Protein AF-A0A964WT07-F1 (afdb_monomer_lite)

Foldseek 3Di:
DQDWFKKKKWFWAWDDPVPPDTDIDTPDIDIDTDSDQVRVVVVVQVVCCVVVVHPGNCVPGPDMDMDTDPDPPPPPPDDDDDDD

Sequence (84 aa):
MPSTQRYRVVFFKTVGNGYGRDLEICQRAVDVAADSEGSAVAKAIACFCRAEKVRAWTDHADRYAVREAPRRATADDGRPAAEA

Secondary structure (DSSP, 8-state):
---PEEEEEEEEEEEE-SSS-EEEEEEEEEEEEESSHHHHHHHHHHHHHHHHT-S-GGGT-SEEEEEEEPP-------------

pLDDT: mean 82.46, std 15.6, range [43.59, 95.75]

Organism: NCBI:txid2555902

Radius of gyration: 18.83 Å; chains: 1; bounding box: 69×23×41 Å

Structure (mmCIF, N/CA/C/O backbone):
data_AF-A0A964WT07-F1
#
_entry.id   AF-A0A964WT07-F1
#
loop_
_atom_site.group_PDB
_atom_site.id
_atom_site.type_symbol
_atom_site.label_atom_id
_atom_site.label_alt_id
_atom_site.label_comp_id
_atom_site.label_asym_id
_atom_site.label_entity_id
_atom_site.label_seq_id
_atom_site.pdbx_PDB_ins_code
_atom_site.Cartn_x
_atom_site.Cartn_y
_atom_site.Cartn_z
_atom_site.occupancy
_atom_site.B_iso_or_equiv
_atom_site.auth_seq_id
_atom_site.auth_comp_id
_atom_site.auth_asym_id
_atom_site.auth_atom_id
_atom_site.pdbx_PDB_model_num
ATOM 1 N N . MET A 1 1 ? -18.218 0.825 21.427 1.00 49.47 1 MET A N 1
ATOM 2 C CA . MET A 1 1 ? -17.391 -0.105 20.624 1.00 49.47 1 MET A CA 1
ATOM 3 C C . MET A 1 1 ? -16.743 0.698 19.508 1.00 49.47 1 MET A C 1
ATOM 5 O O . MET A 1 1 ? -17.467 1.507 18.930 1.00 49.47 1 MET A O 1
ATOM 9 N N . PRO A 1 2 ? -15.432 0.573 19.235 1.00 61.75 2 PRO A N 1
ATOM 10 C CA . PRO A 1 2 ? -14.835 1.308 18.129 1.00 61.75 2 PRO A CA 1
ATOM 11 C C . PRO A 1 2 ? -15.448 0.816 16.813 1.00 61.75 2 PRO A C 1
ATOM 13 O O . PRO A 1 2 ? -15.645 -0.378 16.589 1.00 61.75 2 PRO A O 1
ATOM 16 N N . SER A 1 3 ? -15.856 1.772 15.988 1.00 69.75 3 SER A N 1
ATOM 17 C CA . SER A 1 3 ? -16.404 1.523 14.662 1.00 69.75 3 SER A CA 1
ATOM 18 C C . SER A 1 3 ? -15.257 1.148 13.731 1.00 69.75 3 SER A C 1
ATOM 20 O O . SER A 1 3 ? -14.49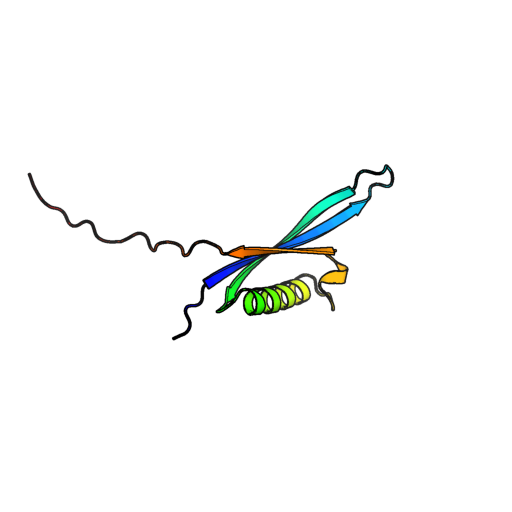3 2.021 13.337 1.00 69.75 3 SER A O 1
ATOM 22 N N . THR A 1 4 ? -15.131 -0.129 13.372 1.00 80.38 4 THR A N 1
ATOM 23 C CA . THR A 1 4 ? -14.140 -0.549 12.376 1.00 80.38 4 THR A CA 1
ATOM 24 C C . THR A 1 4 ? -14.568 -0.078 10.987 1.00 80.38 4 THR A C 1
ATOM 26 O O . THR A 1 4 ? -15.630 -0.447 10.478 1.00 80.38 4 THR A O 1
ATOM 29 N N . GLN A 1 5 ? -13.730 0.754 10.373 1.00 88.12 5 GLN A N 1
ATOM 30 C CA . GLN A 1 5 ? -13.889 1.256 9.013 1.00 88.12 5 GLN A CA 1
ATOM 31 C C . GLN A 1 5 ? -13.045 0.435 8.048 1.00 88.12 5 GLN A C 1
ATOM 33 O O . GLN A 1 5 ? -12.065 -0.205 8.436 1.00 88.12 5 GLN A O 1
ATOM 38 N N . ARG A 1 6 ? -13.442 0.416 6.775 1.00 92.50 6 ARG A N 1
ATOM 39 C CA . ARG A 1 6 ? -12.650 -0.237 5.734 1.00 92.50 6 ARG A CA 1
ATOM 40 C C . ARG A 1 6 ? -11.715 0.781 5.113 1.00 92.50 6 ARG A C 1
ATOM 42 O O . ARG A 1 6 ? -12.144 1.853 4.705 1.00 92.50 6 ARG A O 1
ATOM 49 N N . TYR A 1 7 ? -10.462 0.396 4.988 1.00 94.25 7 TYR A N 1
ATOM 50 C CA . TYR A 1 7 ? -9.427 1.169 4.335 1.00 94.25 7 TYR A CA 1
ATOM 51 C C . TYR A 1 7 ? -8.838 0.332 3.213 1.00 94.25 7 TYR A C 1
ATOM 53 O O . TYR A 1 7 ? -8.607 -0.866 3.377 1.00 94.25 7 TYR A O 1
ATOM 61 N N . ARG A 1 8 ? -8.567 0.980 2.088 1.00 94.88 8 ARG A N 1
ATOM 62 C CA . ARG A 1 8 ? -7.804 0.420 0.986 1.00 94.88 8 ARG A CA 1
ATOM 63 C C . ARG A 1 8 ? -6.443 1.088 0.955 1.00 94.88 8 ARG A C 1
ATOM 65 O O . ARG A 1 8 ? -6.351 2.298 0.753 1.00 94.88 8 ARG A O 1
ATOM 72 N N . VAL A 1 9 ? -5.398 0.296 1.145 1.00 95.38 9 VAL A N 1
ATOM 73 C CA . VAL A 1 9 ? -4.010 0.745 1.053 1.00 95.38 9 VAL A CA 1
ATOM 74 C C . VAL A 1 9 ? -3.430 0.228 -0.255 1.00 95.38 9 VAL A C 1
ATOM 76 O O . VAL A 1 9 ? -3.470 -0.972 -0.522 1.00 95.38 9 VAL A O 1
ATOM 79 N N . VAL A 1 10 ? -2.928 1.130 -1.091 1.00 95.00 10 VAL A N 1
ATOM 80 C CA . VAL A 1 10 ? -2.343 0.806 -2.395 1.00 95.00 10 VAL A CA 1
ATOM 81 C C . VAL A 1 10 ? -0.856 1.109 -2.352 1.00 95.00 10 VAL A C 1
ATOM 83 O O . VAL A 1 10 ? -0.478 2.232 -2.045 1.00 95.00 10 VAL A O 1
ATOM 86 N N . PHE A 1 11 ? -0.033 0.113 -2.652 1.00 94.44 11 PHE A N 1
ATOM 87 C CA . PHE A 1 11 ? 1.420 0.195 -2.707 1.00 94.44 11 PHE A CA 1
ATOM 88 C C . PHE A 1 11 ? 1.864 0.386 -4.156 1.00 94.44 11 PHE A C 1
ATOM 90 O O . PHE A 1 11 ? 1.464 -0.375 -5.043 1.00 94.44 11 PHE A O 1
ATOM 97 N N . PHE A 1 12 ? 2.702 1.390 -4.384 1.00 93.62 12 PHE A N 1
ATOM 98 C CA . PHE A 1 12 ? 3.183 1.791 -5.697 1.00 93.62 12 PHE A CA 1
ATOM 99 C C . PHE A 1 12 ? 4.689 1.618 -5.800 1.00 93.62 12 PHE A C 1
ATOM 101 O O . PHE A 1 12 ? 5.417 1.900 -4.849 1.00 93.62 12 PHE A O 1
ATOM 108 N N . LYS A 1 13 ? 5.153 1.211 -6.978 1.00 92.00 13 LYS A N 1
ATOM 109 C CA . LYS A 1 13 ? 6.568 1.211 -7.338 1.00 92.00 13 LYS A CA 1
ATOM 110 C C . LYS A 1 13 ? 6.788 2.120 -8.530 1.00 92.00 13 LYS A C 1
ATOM 112 O O . LYS A 1 13 ? 6.021 2.093 -9.484 1.00 92.00 13 LYS A O 1
ATOM 117 N N . THR A 1 14 ? 7.852 2.888 -8.476 1.00 89.06 14 THR A N 1
ATOM 118 C CA . THR A 1 14 ? 8.330 3.750 -9.539 1.00 89.06 14 THR A CA 1
ATOM 119 C C . THR A 1 14 ? 9.365 2.958 -10.323 1.00 89.06 14 THR A C 1
ATOM 121 O O . THR A 1 14 ? 10.375 2.518 -9.779 1.00 89.06 14 THR A O 1
ATOM 124 N N . VAL A 1 15 ? 9.098 2.720 -11.603 1.00 85.81 15 VAL A N 1
ATOM 125 C CA . VAL A 1 15 ? 10.030 2.037 -12.500 1.00 85.81 15 VAL A CA 1
ATOM 126 C C . VAL A 1 15 ? 10.546 3.057 -13.499 1.00 85.81 15 VAL A C 1
ATOM 128 O O . VAL A 1 15 ? 9.795 3.544 -14.346 1.00 85.81 15 VAL A O 1
ATOM 131 N N . GLY A 1 16 ? 11.832 3.377 -13.386 1.00 84.50 16 GLY A N 1
ATOM 132 C CA . GLY A 1 16 ? 12.534 4.193 -14.367 1.00 84.50 16 GLY A CA 1
ATOM 133 C C . GLY A 1 16 ? 12.914 3.344 -15.574 1.00 84.50 16 GLY A C 1
ATOM 134 O O . GLY A 1 16 ? 13.531 2.289 -15.431 1.00 84.50 16 GLY A O 1
ATOM 135 N N . ASN A 1 17 ? 12.568 3.799 -16.778 1.00 75.88 17 ASN A N 1
ATOM 136 C CA . ASN A 1 17 ? 12.953 3.121 -18.021 1.00 75.88 17 ASN A CA 1
ATOM 137 C C . ASN A 1 17 ? 14.298 3.607 -18.599 1.00 75.88 17 ASN A C 1
ATOM 139 O O . ASN A 1 17 ? 14.622 3.277 -19.734 1.00 75.88 17 ASN A O 1
ATOM 143 N N . GLY A 1 18 ? 15.063 4.413 -17.853 1.00 70.69 18 GLY A N 1
ATOM 144 C CA . GLY A 1 18 ? 16.348 4.974 -18.291 1.00 70.69 18 GLY A CA 1
ATOM 145 C C . GLY A 1 18 ? 16.245 6.145 -19.280 1.00 70.69 18 GLY A C 1
ATOM 146 O O . GLY A 1 18 ? 17.248 6.799 -19.541 1.00 70.69 18 GLY A O 1
ATOM 147 N N . TYR A 1 19 ? 15.045 6.466 -19.778 1.00 75.38 19 TYR A N 1
ATOM 148 C CA . TYR A 1 19 ? 14.791 7.554 -20.734 1.00 75.38 19 TYR A CA 1
ATOM 149 C C . TYR A 1 19 ? 14.038 8.738 -20.104 1.00 75.38 19 TYR A C 1
ATOM 151 O O . TYR A 1 19 ? 13.353 9.491 -20.796 1.00 75.38 19 TYR A O 1
ATOM 159 N N . GLY A 1 20 ? 14.124 8.886 -18.778 1.00 70.38 20 GLY A N 1
ATOM 160 C CA . GLY A 1 20 ? 13.505 9.990 -18.034 1.00 70.38 20 GLY A CA 1
ATOM 161 C C . GLY A 1 20 ? 11.980 9.911 -17.906 1.00 70.38 20 GLY A C 1
ATOM 162 O O . GLY A 1 20 ? 11.357 10.888 -17.499 1.00 70.38 20 GLY A O 1
ATOM 163 N N . ARG A 1 21 ? 11.360 8.776 -18.259 1.00 66.69 21 ARG A N 1
ATOM 164 C CA . ARG A 1 21 ? 9.950 8.509 -17.955 1.00 66.69 21 ARG A CA 1
ATOM 165 C C . ARG A 1 21 ? 9.875 7.511 -16.813 1.00 66.69 21 ARG A C 1
ATOM 167 O O . ARG A 1 21 ? 10.112 6.319 -17.008 1.00 66.69 21 ARG A O 1
ATOM 174 N N . ASP A 1 22 ? 9.514 8.021 -15.649 1.00 80.12 22 ASP A N 1
ATOM 175 C CA . ASP A 1 22 ? 9.202 7.204 -14.490 1.00 80.12 22 ASP A CA 1
ATOM 176 C C . ASP A 1 22 ? 7.732 6.791 -14.560 1.00 80.12 22 ASP A C 1
ATOM 178 O O . ASP A 1 22 ? 6.836 7.628 -14.697 1.00 80.12 22 ASP A O 1
ATOM 182 N N . LEU A 1 23 ? 7.483 5.484 -14.517 1.00 82.56 23 LEU A N 1
ATOM 183 C CA . LEU A 1 23 ? 6.136 4.927 -14.480 1.00 82.56 23 LEU A CA 1
ATOM 184 C C . LEU A 1 23 ? 5.831 4.462 -13.065 1.00 82.56 23 LEU A C 1
ATOM 186 O O . LEU A 1 23 ? 6.546 3.634 -12.502 1.00 82.56 23 LEU A O 1
ATOM 190 N N . GLU A 1 24 ? 4.742 4.975 -12.505 1.00 85.00 24 GLU A N 1
ATOM 191 C CA . GLU A 1 24 ? 4.220 4.495 -11.236 1.00 85.00 24 GLU A CA 1
ATOM 192 C C . GLU A 1 24 ? 3.285 3.310 -11.496 1.00 85.00 24 GLU A C 1
ATOM 194 O O . GLU A 1 24 ? 2.245 3.440 -12.144 1.00 85.00 24 GLU A O 1
ATOM 199 N N . ILE A 1 25 ? 3.672 2.136 -11.009 1.00 87.94 25 ILE A N 1
ATOM 200 C CA . ILE A 1 25 ? 2.901 0.903 -11.133 1.00 87.94 25 ILE A CA 1
ATOM 201 C C . ILE A 1 25 ? 2.327 0.505 -9.777 1.00 87.94 25 ILE A C 1
ATOM 203 O O . ILE A 1 25 ? 3.022 0.487 -8.759 1.00 87.94 25 ILE A O 1
ATOM 207 N N . CYS A 1 26 ? 1.040 0.161 -9.762 1.00 89.81 26 CYS A N 1
ATOM 208 C CA . CYS A 1 26 ? 0.398 -0.429 -8.593 1.00 89.81 26 CYS A CA 1
ATOM 209 C C . CYS A 1 26 ? 0.957 -1.840 -8.387 1.00 89.81 26 CYS A C 1
ATOM 211 O O . CYS A 1 26 ? 0.647 -2.745 -9.157 1.00 89.81 26 CYS A O 1
ATOM 213 N N . GLN A 1 27 ? 1.750 -2.028 -7.336 1.00 87.81 27 GLN A N 1
ATOM 214 C CA . GLN A 1 27 ? 2.273 -3.340 -6.962 1.00 87.81 27 GLN A CA 1
ATOM 215 C C . GLN A 1 27 ? 1.200 -4.177 -6.291 1.00 87.81 27 GLN A C 1
ATOM 217 O O . GLN A 1 27 ? 1.005 -5.346 -6.616 1.00 87.81 27 GLN A O 1
ATOM 222 N N . ARG A 1 28 ? 0.476 -3.569 -5.345 1.00 91.06 28 ARG A N 1
ATOM 223 C CA . ARG A 1 28 ? -0.542 -4.284 -4.583 1.00 91.06 28 ARG A CA 1
ATOM 224 C C . ARG A 1 28 ? -1.553 -3.344 -3.963 1.00 91.06 28 ARG A C 1
ATOM 226 O O . ARG A 1 28 ? -1.199 -2.277 -3.478 1.00 91.06 28 ARG A O 1
ATOM 233 N N . ALA A 1 29 ? -2.802 -3.784 -3.905 1.00 93.38 29 ALA A N 1
ATOM 234 C CA . ALA A 1 29 ? -3.834 -3.154 -3.099 1.00 93.38 29 ALA A CA 1
ATOM 235 C C . ALA A 1 29 ? -4.266 -4.117 -1.991 1.00 93.38 29 ALA A C 1
ATOM 237 O O . ALA A 1 29 ? -4.453 -5.308 -2.243 1.00 93.38 29 ALA A O 1
ATOM 238 N N . VAL A 1 30 ? -4.412 -3.601 -0.775 1.00 93.94 30 VAL A N 1
ATOM 239 C CA . VAL A 1 30 ? -4.827 -4.363 0.401 1.00 93.94 30 VAL A CA 1
ATOM 240 C C . VAL A 1 30 ? -6.006 -3.655 1.052 1.00 93.94 30 VAL A C 1
ATOM 242 O O . VAL A 1 30 ? -5.892 -2.509 1.485 1.00 93.94 30 VAL A O 1
ATOM 245 N N . ASP A 1 31 ? -7.135 -4.349 1.125 1.00 93.12 31 ASP A N 1
ATOM 246 C CA . ASP A 1 31 ? -8.321 -3.896 1.843 1.00 93.12 31 ASP A CA 1
ATOM 247 C C . ASP A 1 31 ? -8.294 -4.447 3.274 1.00 93.12 31 ASP A C 1
ATOM 249 O O . ASP A 1 31 ? -8.174 -5.654 3.491 1.00 93.12 31 ASP A O 1
ATOM 253 N N . VAL A 1 32 ? -8.395 -3.562 4.266 1.00 93.12 32 VAL A N 1
ATOM 254 C CA . VAL A 1 32 ? -8.330 -3.911 5.691 1.00 93.12 32 VAL A CA 1
ATOM 255 C C . VAL A 1 32 ? -9.427 -3.213 6.481 1.00 93.12 32 VAL A C 1
ATOM 257 O O . VAL A 1 32 ? -9.800 -2.079 6.195 1.00 93.12 32 VAL A O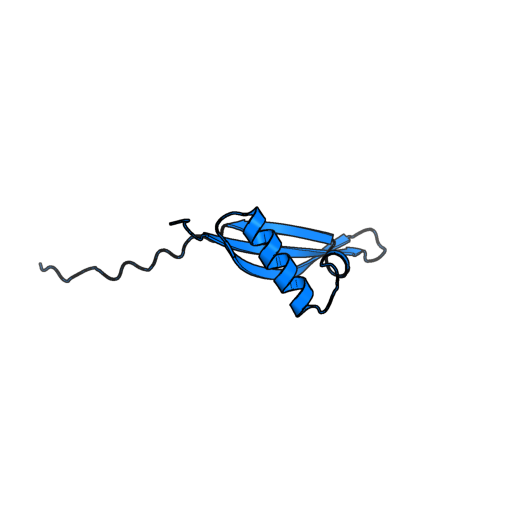 1
ATOM 260 N N . ALA A 1 33 ? -9.929 -3.886 7.514 1.00 92.06 33 ALA A N 1
ATOM 261 C CA . ALA A 1 33 ? -10.780 -3.263 8.519 1.00 92.06 33 ALA A CA 1
ATOM 262 C C . ALA A 1 33 ? -9.922 -2.757 9.689 1.00 92.06 33 ALA A C 1
ATOM 264 O O . ALA A 1 33 ? -9.133 -3.515 10.274 1.00 92.06 33 ALA A O 1
ATOM 265 N N . ALA A 1 34 ? -10.065 -1.483 10.041 1.00 9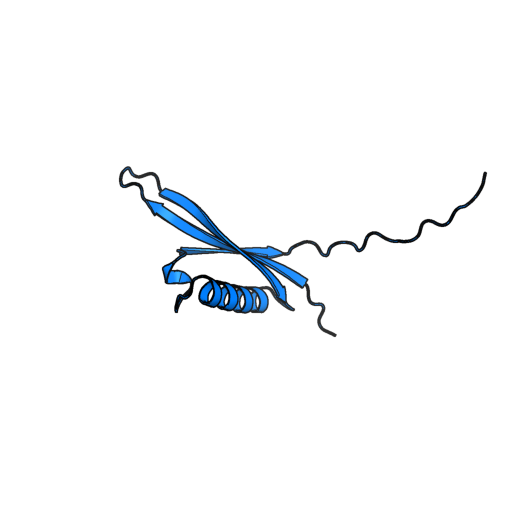1.56 34 ALA A N 1
ATOM 266 C CA . ALA A 1 34 ? -9.324 -0.858 11.127 1.00 91.56 34 ALA A CA 1
ATOM 267 C C . ALA A 1 34 ? -10.117 0.272 11.782 1.00 91.56 34 ALA A C 1
ATOM 269 O O . ALA A 1 34 ? -11.032 0.837 11.194 1.00 91.56 34 ALA A O 1
ATOM 270 N N . ASP A 1 35 ? -9.742 0.596 13.012 1.00 91.38 35 ASP A N 1
ATOM 271 C CA . ASP A 1 35 ? -10.366 1.658 13.806 1.00 91.38 35 ASP A CA 1
ATOM 272 C C . ASP A 1 35 ? -9.819 3.051 13.450 1.00 91.38 35 ASP A C 1
ATOM 274 O O . ASP A 1 35 ? -10.395 4.066 13.828 1.00 91.38 35 ASP A O 1
ATOM 278 N N . SER A 1 36 ? -8.689 3.097 12.739 1.00 91.06 36 SER A N 1
ATOM 279 C CA . SER A 1 36 ? -8.033 4.315 12.275 1.00 91.06 36 SER A CA 1
ATOM 280 C C . SER A 1 36 ? -7.175 4.039 11.044 1.00 91.06 36 SER A C 1
ATOM 282 O O . SER A 1 36 ? -6.735 2.906 10.819 1.00 91.06 36 SER A O 1
ATOM 284 N N . GLU A 1 37 ? -6.872 5.094 10.289 1.00 92.50 37 GLU A N 1
ATOM 285 C CA . GLU A 1 37 ? -5.975 5.033 9.133 1.00 92.50 37 GLU A CA 1
ATOM 286 C C . GLU A 1 37 ? -4.597 4.457 9.502 1.00 92.50 37 GLU A C 1
ATOM 288 O O . GLU A 1 37 ? -4.097 3.556 8.833 1.00 92.50 37 GLU A O 1
ATOM 293 N N . GLY A 1 38 ? -4.009 4.889 10.623 1.00 94.19 38 GLY A N 1
ATOM 294 C CA . GLY A 1 38 ? -2.708 4.380 11.074 1.00 94.19 38 GLY A CA 1
ATOM 295 C C . GLY A 1 38 ? -2.721 2.874 11.367 1.00 94.19 38 GLY A C 1
ATOM 296 O O . GLY A 1 38 ? -1.805 2.149 10.978 1.00 94.19 38 GLY A O 1
ATOM 297 N N . SER A 1 39 ? -3.794 2.375 11.991 1.00 93.62 39 SER A N 1
ATOM 298 C CA . SER A 1 39 ? -3.979 0.936 12.227 1.00 93.62 39 SER A CA 1
ATOM 299 C C . SER A 1 39 ? -4.203 0.176 10.913 1.00 93.62 39 SER A C 1
ATOM 301 O O . SER A 1 39 ? -3.675 -0.924 10.735 1.00 93.62 39 SER A O 1
ATOM 303 N N . ALA A 1 40 ? -4.914 0.774 9.951 1.00 94.50 40 ALA A N 1
ATOM 304 C CA . ALA A 1 40 ? -5.067 0.208 8.614 1.00 94.50 40 ALA A CA 1
ATOM 305 C C . ALA A 1 40 ? -3.727 0.073 7.889 1.00 94.50 40 ALA A C 1
ATOM 307 O O . ALA A 1 40 ? -3.429 -0.997 7.362 1.00 94.50 40 ALA A O 1
ATOM 308 N N . VAL A 1 41 ? -2.897 1.116 7.902 1.00 95.44 41 VAL A N 1
ATOM 309 C CA . VAL A 1 41 ? -1.570 1.095 7.273 1.00 95.44 41 VAL A CA 1
ATOM 310 C C . VAL A 1 41 ? -0.699 0.007 7.889 1.00 95.44 41 VAL A C 1
ATOM 312 O O . VAL A 1 41 ? -0.142 -0.808 7.156 1.00 95.44 41 VAL A O 1
ATOM 315 N N . ALA A 1 42 ? -0.640 -0.081 9.220 1.00 95.69 42 ALA A N 1
ATOM 316 C CA . ALA A 1 42 ? 0.140 -1.114 9.900 1.00 95.69 42 ALA A CA 1
ATOM 317 C C . ALA A 1 42 ? -0.307 -2.536 9.505 1.00 95.69 42 ALA A C 1
ATOM 319 O O . ALA A 1 42 ? 0.525 -3.386 9.175 1.00 95.69 42 ALA A O 1
ATOM 320 N N . LYS A 1 43 ? -1.625 -2.789 9.464 1.00 95.75 43 LYS A N 1
ATOM 321 C CA . LYS A 1 43 ? -2.189 -4.076 9.017 1.00 95.75 43 LYS A CA 1
ATOM 322 C C . LYS A 1 43 ? -1.889 -4.355 7.543 1.00 95.75 43 LYS A C 1
ATOM 324 O O . LYS A 1 43 ? -1.536 -5.482 7.194 1.00 95.75 43 LYS A O 1
ATOM 329 N N . ALA A 1 44 ? -2.019 -3.348 6.683 1.00 95.56 44 ALA A N 1
ATOM 330 C CA . ALA A 1 44 ? -1.769 -3.482 5.256 1.00 95.56 44 ALA A CA 1
ATOM 331 C C . ALA A 1 44 ? -0.294 -3.767 4.954 1.00 95.56 44 ALA A C 1
ATOM 333 O O . ALA A 1 44 ? -0.014 -4.644 4.141 1.00 95.56 44 ALA A O 1
ATOM 334 N N . ILE A 1 45 ? 0.640 -3.108 5.650 1.00 95.12 45 ILE A N 1
ATOM 335 C CA . ILE A 1 45 ? 2.082 -3.370 5.547 1.00 95.12 45 ILE A CA 1
ATOM 336 C C . ILE A 1 45 ? 2.391 -4.812 5.949 1.00 95.12 45 ILE A C 1
ATOM 338 O O . ILE A 1 45 ? 3.054 -5.528 5.203 1.00 95.12 45 ILE A O 1
ATOM 342 N N . ALA A 1 46 ? 1.873 -5.273 7.091 1.00 95.31 46 ALA A N 1
ATOM 343 C CA . ALA A 1 46 ? 2.086 -6.650 7.533 1.00 95.31 46 ALA A CA 1
ATOM 344 C C . ALA A 1 46 ? 1.542 -7.670 6.514 1.00 95.31 46 ALA A C 1
ATOM 346 O O . ALA A 1 46 ? 2.188 -8.683 6.233 1.00 95.31 46 ALA A O 1
ATOM 347 N N . CYS A 1 47 ? 0.375 -7.389 5.924 1.00 93.75 47 CYS A N 1
ATOM 348 C CA . CYS A 1 47 ? -0.214 -8.216 4.873 1.00 93.75 47 CYS A CA 1
ATOM 349 C C . CYS A 1 47 ? 0.645 -8.224 3.600 1.00 93.75 47 CYS A C 1
ATOM 351 O O . CYS A 1 47 ? 0.915 -9.296 3.058 1.00 93.75 47 CYS A O 1
ATOM 353 N N . PHE A 1 48 ? 1.119 -7.054 3.164 1.00 93.38 48 PHE A N 1
ATOM 354 C CA . PHE A 1 48 ? 1.997 -6.901 2.008 1.00 93.38 48 PHE A CA 1
ATOM 355 C C . PHE A 1 48 ? 3.296 -7.688 2.193 1.00 93.38 48 PHE A C 1
ATOM 357 O O . PHE A 1 48 ? 3.598 -8.560 1.384 1.00 93.38 48 PHE A O 1
ATOM 364 N N . CYS A 1 49 ? 4.015 -7.464 3.299 1.00 93.69 49 CYS A N 1
ATOM 365 C CA . CYS A 1 49 ? 5.275 -8.151 3.586 1.00 93.69 49 CYS A CA 1
ATOM 366 C C . CYS A 1 49 ? 5.107 -9.673 3.606 1.00 93.69 49 CYS A C 1
ATOM 368 O O . CYS A 1 49 ? 5.896 -10.401 3.006 1.00 93.69 49 CYS A O 1
ATOM 370 N N . ARG A 1 50 ? 4.040 -10.168 4.248 1.00 93.19 50 ARG A N 1
ATOM 371 C CA . ARG A 1 50 ? 3.741 -11.603 4.291 1.00 93.19 50 ARG A CA 1
ATOM 372 C C . ARG A 1 50 ? 3.459 -12.173 2.903 1.00 93.19 50 ARG A C 1
ATOM 374 O O . ARG A 1 50 ? 3.878 -13.291 2.613 1.00 93.19 50 ARG A O 1
ATOM 381 N N . ALA A 1 51 ? 2.718 -11.444 2.078 1.00 91.00 51 ALA A N 1
ATOM 382 C CA . ALA A 1 51 ? 2.285 -11.941 0.785 1.00 91.00 51 ALA A CA 1
ATOM 383 C C . ALA A 1 51 ? 3.386 -11.876 -0.284 1.00 91.00 51 ALA A C 1
ATOM 385 O O . ALA A 1 51 ? 3.492 -12.798 -1.087 1.00 91.00 51 ALA A O 1
ATOM 386 N N . GLU A 1 52 ? 4.226 -10.842 -0.246 1.00 88.38 52 GLU A N 1
ATOM 387 C CA . GLU A 1 52 ? 5.402 -10.691 -1.114 1.00 88.38 52 GLU A CA 1
ATOM 388 C C . GLU A 1 52 ? 6.638 -11.436 -0.575 1.00 88.38 52 GLU A C 1
ATOM 390 O O . GLU A 1 52 ? 7.646 -11.545 -1.264 1.00 88.38 52 GLU A O 1
ATOM 395 N N . LYS A 1 53 ? 6.567 -11.989 0.647 1.00 91.19 53 LYS A N 1
ATOM 396 C CA . LYS A 1 53 ? 7.677 -12.655 1.359 1.00 91.19 53 LYS A CA 1
ATOM 397 C C . LYS A 1 53 ? 8.910 -11.756 1.534 1.00 91.19 53 LYS A C 1
ATOM 399 O O . LYS A 1 53 ? 10.045 -12.226 1.477 1.00 91.19 53 LYS A O 1
ATOM 404 N N . VAL A 1 54 ? 8.677 -10.475 1.798 1.00 90.62 54 VAL A N 1
ATOM 405 C CA . VAL A 1 54 ? 9.721 -9.466 2.028 1.00 90.62 54 VAL A CA 1
ATOM 406 C C . VAL A 1 54 ? 9.776 -9.056 3.493 1.00 90.62 54 VAL A C 1
ATOM 408 O O . VAL A 1 54 ? 8.799 -9.202 4.231 1.00 90.62 54 VAL A O 1
ATOM 411 N N . ARG A 1 55 ? 10.928 -8.542 3.934 1.00 89.62 55 ARG A N 1
ATOM 412 C CA . ARG A 1 55 ? 11.100 -8.058 5.314 1.00 89.62 55 ARG A CA 1
ATOM 413 C C . ARG A 1 55 ? 10.508 -6.667 5.487 1.00 89.62 55 ARG A C 1
ATOM 415 O O . ARG A 1 55 ? 9.879 -6.404 6.511 1.00 89.62 55 ARG A O 1
ATOM 422 N N . ALA A 1 56 ? 10.677 -5.808 4.488 1.00 90.75 56 ALA A N 1
ATOM 423 C CA . ALA A 1 56 ? 10.113 -4.474 4.467 1.00 90.75 56 ALA A CA 1
ATOM 424 C C . ALA A 1 56 ? 9.318 -4.263 3.177 1.00 90.75 56 ALA A C 1
ATOM 426 O O . ALA A 1 56 ? 9.741 -4.652 2.093 1.00 90.75 56 ALA A O 1
ATOM 427 N N . TRP A 1 57 ? 8.160 -3.609 3.280 1.00 91.56 57 TRP A N 1
ATOM 428 C CA . TRP A 1 57 ? 7.347 -3.282 2.105 1.00 91.56 57 TRP A CA 1
ATOM 429 C C . TRP A 1 57 ? 8.106 -2.372 1.125 1.00 91.56 57 TRP A C 1
ATOM 431 O O . TRP A 1 57 ? 7.887 -2.457 -0.0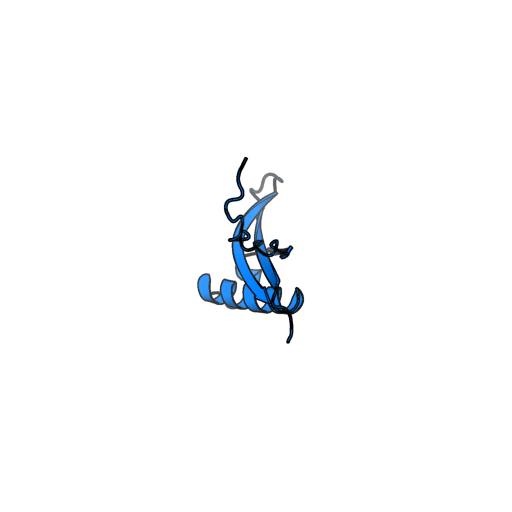83 1.00 91.56 57 TRP A O 1
ATOM 441 N N . THR A 1 58 ? 9.049 -1.575 1.642 1.00 90.50 58 THR A N 1
ATOM 442 C CA . THR A 1 58 ? 9.932 -0.689 0.873 1.00 90.50 58 THR A CA 1
ATOM 443 C C . THR A 1 58 ? 10.858 -1.425 -0.093 1.00 90.50 58 THR A C 1
ATOM 445 O O . THR A 1 58 ? 11.356 -0.821 -1.033 1.00 90.50 58 THR A O 1
ATOM 448 N N . ASP A 1 59 ? 11.079 -2.731 0.098 1.00 88.38 59 ASP A N 1
ATOM 449 C CA . ASP A 1 59 ? 11.882 -3.538 -0.829 1.00 88.38 59 ASP A CA 1
ATOM 450 C C . ASP A 1 59 ? 11.184 -3.670 -2.198 1.00 88.38 59 ASP A C 1
ATOM 452 O O . ASP A 1 59 ? 11.822 -3.838 -3.240 1.00 88.38 59 ASP A O 1
ATOM 456 N N . HIS A 1 60 ? 9.848 -3.615 -2.206 1.00 86.75 60 HIS A N 1
ATOM 457 C CA . HIS A 1 60 ? 9.022 -3.862 -3.388 1.00 86.75 60 HIS A CA 1
ATOM 458 C C . HIS A 1 60 ? 8.159 -2.668 -3.809 1.00 86.75 60 HIS A C 1
ATOM 460 O O . HIS A 1 60 ? 7.651 -2.680 -4.927 1.00 86.75 60 HIS A O 1
ATOM 466 N N . ALA A 1 61 ? 8.004 -1.644 -2.975 1.00 92.75 61 ALA A N 1
ATOM 467 C CA . ALA A 1 61 ? 7.225 -0.450 -3.278 1.00 92.75 61 ALA A CA 1
ATOM 468 C C . ALA A 1 61 ? 7.904 0.795 -2.699 1.00 92.75 61 ALA A C 1
ATOM 470 O O . ALA A 1 61 ? 8.503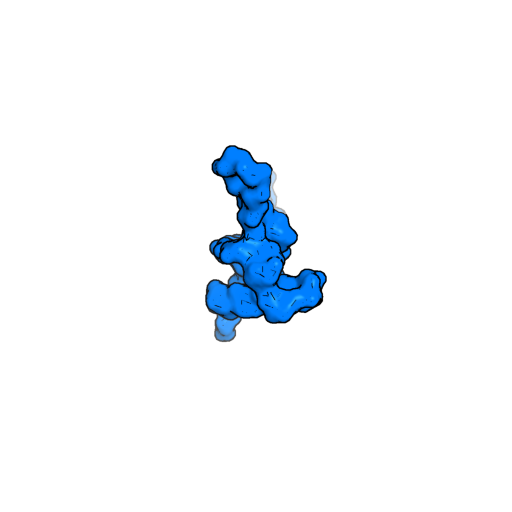 0.736 -1.637 1.00 92.75 61 ALA A O 1
ATOM 471 N N . ASP A 1 62 ? 7.768 1.937 -3.360 1.00 90.81 62 ASP A N 1
ATOM 472 C CA . ASP A 1 62 ? 8.407 3.186 -2.930 1.00 90.81 62 ASP A CA 1
ATOM 473 C C . ASP A 1 62 ? 7.458 4.051 -2.100 1.00 90.81 62 ASP A C 1
ATOM 475 O O . ASP A 1 62 ? 7.878 4.816 -1.232 1.00 90.81 62 ASP A O 1
ATOM 479 N N . ARG A 1 63 ? 6.155 3.962 -2.386 1.00 93.62 63 ARG A N 1
ATOM 480 C CA . ARG A 1 63 ? 5.115 4.792 -1.769 1.00 93.62 63 ARG A CA 1
ATOM 481 C C . ARG A 1 63 ? 3.837 3.988 -1.567 1.00 93.62 63 ARG A C 1
ATOM 483 O O . ARG A 1 63 ? 3.603 2.986 -2.242 1.00 93.62 63 ARG A O 1
ATOM 490 N N . TYR A 1 64 ? 2.987 4.449 -0.656 1.00 94.56 64 TYR A N 1
ATOM 491 C CA . TYR A 1 64 ? 1.631 3.938 -0.499 1.00 94.56 64 TYR A CA 1
ATOM 492 C C . TYR A 1 64 ? 0.618 5.083 -0.461 1.00 94.56 64 TYR A C 1
ATOM 494 O O . TYR A 1 64 ? 0.946 6.203 -0.076 1.00 94.56 64 TYR A O 1
ATOM 502 N N . ALA A 1 65 ? -0.623 4.791 -0.838 1.00 94.50 65 ALA A N 1
ATOM 503 C CA . ALA A 1 65 ? -1.764 5.677 -0.649 1.00 94.50 65 ALA A CA 1
ATOM 504 C C . ALA A 1 65 ? -2.839 4.961 0.161 1.00 94.50 65 ALA A C 1
ATOM 506 O O . ALA A 1 65 ? -3.096 3.775 -0.056 1.00 94.50 65 ALA A O 1
ATOM 507 N N . VAL A 1 66 ? -3.493 5.690 1.059 1.00 94.88 66 VAL A N 1
ATOM 508 C CA . VAL A 1 66 ? -4.601 5.175 1.864 1.00 94.88 66 VAL A CA 1
ATOM 509 C C . VAL A 1 66 ? -5.884 5.852 1.425 1.00 94.88 66 VAL A C 1
ATOM 511 O O . VAL A 1 66 ? -5.916 7.056 1.179 1.00 94.88 66 VAL A O 1
ATOM 514 N N . ARG A 1 67 ? -6.948 5.067 1.282 1.00 93.69 67 ARG A N 1
ATOM 515 C CA . ARG A 1 67 ? -8.290 5.575 1.012 1.00 93.69 67 ARG A CA 1
ATOM 516 C C . ARG A 1 67 ? -9.274 4.890 1.935 1.00 93.69 67 ARG A C 1
ATOM 518 O O . ARG A 1 67 ? -9.267 3.666 2.041 1.00 93.69 67 ARG A O 1
ATOM 525 N N . GLU A 1 68 ? -10.150 5.662 2.560 1.00 90.44 68 GLU A N 1
ATOM 526 C CA . GLU A 1 68 ? -11.326 5.095 3.207 1.00 90.44 68 GLU A CA 1
ATOM 527 C C . GLU A 1 68 ? -12.230 4.493 2.135 1.00 90.44 68 GLU A C 1
ATOM 529 O O . GLU A 1 68 ? -12.654 5.161 1.190 1.00 90.44 68 GLU A O 1
ATOM 534 N N . ALA A 1 69 ? -12.490 3.196 2.256 1.00 82.12 69 ALA A N 1
ATOM 535 C CA . ALA A 1 69 ? -13.512 2.562 1.458 1.00 82.12 69 ALA A CA 1
ATOM 536 C C . ALA A 1 69 ? -14.861 2.944 2.074 1.00 82.12 69 ALA A C 1
ATOM 538 O O . ALA A 1 69 ? -15.022 2.834 3.297 1.00 82.12 69 ALA A O 1
ATOM 539 N N . PRO A 1 70 ? -15.848 3.362 1.262 1.00 72.12 70 PRO A N 1
ATOM 540 C CA . PRO A 1 70 ? -17.172 3.632 1.787 1.00 72.12 70 PRO A CA 1
ATOM 541 C C . PRO A 1 70 ? -17.636 2.393 2.550 1.00 72.12 70 PRO A C 1
ATOM 543 O O . PRO A 1 70 ? -17.477 1.256 2.077 1.00 72.12 70 PRO A O 1
ATOM 546 N N . ARG A 1 71 ? -18.210 2.594 3.746 1.00 61.22 71 ARG A N 1
ATOM 547 C CA . ARG A 1 71 ? -19.032 1.545 4.350 1.00 61.22 71 ARG A CA 1
ATOM 548 C C . ARG A 1 71 ? -19.990 1.132 3.245 1.00 61.22 71 ARG A C 1
ATOM 550 O O . ARG A 1 71 ? -20.710 1.984 2.732 1.00 61.22 71 ARG A O 1
ATOM 557 N N . ARG A 1 72 ? -19.956 -0.141 2.827 1.00 55.81 72 ARG A N 1
ATOM 558 C CA . ARG A 1 72 ? -21.068 -0.670 2.036 1.00 55.81 72 ARG A CA 1
ATOM 559 C C . ARG A 1 72 ? -22.285 -0.316 2.872 1.00 55.81 72 ARG A C 1
ATOM 561 O O . ARG A 1 72 ? -22.396 -0.848 3.976 1.00 55.81 72 ARG A O 1
ATOM 568 N N . ALA A 1 73 ? -23.113 0.610 2.393 1.00 49.84 73 ALA A N 1
ATOM 569 C CA . ALA A 1 73 ? -24.483 0.663 2.839 1.00 49.84 73 ALA A CA 1
ATOM 570 C C . ALA A 1 73 ? -24.949 -0.771 2.626 1.00 49.84 73 ALA A C 1
ATOM 572 O O . ALA A 1 73 ? -24.926 -1.275 1.499 1.00 49.84 73 ALA A O 1
ATOM 573 N N . THR A 1 74 ? -25.161 -1.497 3.720 1.00 50.19 74 THR A N 1
ATOM 574 C CA . THR A 1 74 ? -25.995 -2.685 3.668 1.00 50.19 74 THR A CA 1
ATOM 575 C C . THR A 1 74 ? -27.216 -2.217 2.907 1.00 50.19 74 THR A C 1
ATOM 577 O O . THR A 1 74 ? -27.841 -1.247 3.336 1.00 50.19 74 THR A O 1
ATOM 580 N N . ALA A 1 75 ? -27.421 -2.768 1.709 1.00 53.62 75 ALA A N 1
ATOM 581 C CA . ALA A 1 75 ? -28.644 -2.525 0.977 1.00 53.62 75 ALA A CA 1
ATOM 582 C C . ALA A 1 75 ? -29.757 -2.780 1.988 1.00 53.62 75 ALA A C 1
ATOM 584 O O . ALA A 1 75 ? -29.803 -3.854 2.587 1.00 53.62 75 ALA A O 1
ATOM 585 N N . ASP A 1 76 ? -30.486 -1.713 2.281 1.00 51.69 76 ASP A N 1
ATOM 586 C CA . ASP A 1 76 ? -31.638 -1.696 3.153 1.00 51.69 76 ASP A CA 1
ATOM 587 C C . ASP A 1 76 ? -32.624 -2.719 2.581 1.00 51.69 76 ASP A C 1
ATOM 589 O O . ASP A 1 76 ? -33.269 -2.500 1.555 1.00 51.69 76 ASP A O 1
ATOM 593 N N . ASP A 1 77 ? -32.603 -3.909 3.173 1.00 56.44 77 ASP A N 1
ATOM 594 C CA . ASP A 1 77 ? -33.621 -4.930 3.012 1.00 56.44 77 ASP A CA 1
ATOM 595 C C . ASP A 1 77 ? -34.848 -4.403 3.756 1.00 56.44 77 ASP A C 1
ATOM 597 O O . ASP A 1 77 ? -34.891 -4.433 4.985 1.00 56.44 77 ASP A O 1
ATOM 601 N N . GLY A 1 78 ? -35.793 -3.796 3.032 1.00 56.16 78 GLY A N 1
ATOM 602 C CA . GLY A 1 78 ? -36.962 -3.236 3.703 1.00 56.16 78 GLY A CA 1
ATOM 603 C C . GLY A 1 78 ? -37.798 -2.226 2.932 1.00 56.16 78 GLY A C 1
ATOM 604 O O . GLY A 1 78 ? -38.106 -1.168 3.471 1.00 56.16 78 GLY A O 1
ATOM 605 N N . ARG A 1 79 ? -38.289 -2.559 1.731 1.00 51.19 79 ARG A N 1
ATOM 606 C CA . ARG A 1 79 ? -39.559 -1.958 1.281 1.00 51.19 79 ARG A CA 1
ATOM 607 C C . ARG A 1 79 ? -40.665 -3.012 1.321 1.00 51.19 79 ARG A C 1
ATOM 609 O O . ARG A 1 79 ? -40.730 -3.830 0.404 1.00 51.19 79 ARG A O 1
ATOM 616 N N . PRO A 1 80 ? -41.526 -3.025 2.357 1.00 55.28 80 PRO A N 1
ATOM 617 C CA . PRO A 1 80 ? -42.729 -3.834 2.318 1.00 55.28 80 PRO A CA 1
ATOM 618 C C . PRO A 1 80 ? -43.703 -3.262 1.284 1.00 55.28 80 PRO A C 1
ATOM 620 O O . PRO A 1 80 ? -43.727 -2.059 1.003 1.00 55.28 80 PRO A O 1
ATOM 623 N N . ALA A 1 81 ? -44.486 -4.171 0.711 1.00 54.19 81 ALA A N 1
ATOM 624 C CA . ALA A 1 81 ? -45.624 -3.877 -0.138 1.00 54.19 81 ALA A CA 1
ATOM 625 C C . ALA A 1 81 ? -46.583 -2.899 0.559 1.00 54.19 81 ALA A C 1
ATOM 627 O O . ALA A 1 81 ? -46.950 -3.108 1.713 1.00 54.19 81 ALA A O 1
ATOM 628 N N . ALA A 1 82 ? -47.006 -1.859 -0.155 1.00 50.94 82 ALA A N 1
ATOM 629 C CA . ALA A 1 82 ? -48.199 -1.100 0.189 1.00 50.94 82 ALA A CA 1
ATOM 630 C C . ALA A 1 82 ? -48.892 -0.651 -1.104 1.00 50.94 82 ALA A C 1
ATOM 632 O O . ALA A 1 82 ? -48.326 0.096 -1.902 1.00 50.94 82 ALA A O 1
ATOM 633 N N . GLU A 1 83 ? -50.076 -1.235 -1.267 1.00 43.59 83 GLU A N 1
ATOM 634 C CA . GLU A 1 83 ? -51.224 -0.948 -2.131 1.00 43.59 83 GLU A CA 1
ATOM 635 C C . GLU A 1 83 ? -51.355 0.465 -2.726 1.00 43.59 83 GLU A C 1
ATOM 637 O O . GLU A 1 83 ? -51.172 1.465 -2.029 1.00 43.59 83 GLU A O 1
ATOM 642 N N . ALA A 1 84 ? -51.811 0.512 -3.985 1.00 52.72 84 ALA A N 1
ATOM 643 C CA . ALA A 1 84 ? -52.998 1.260 -4.424 1.00 52.72 84 ALA A CA 1
ATOM 644 C C . AL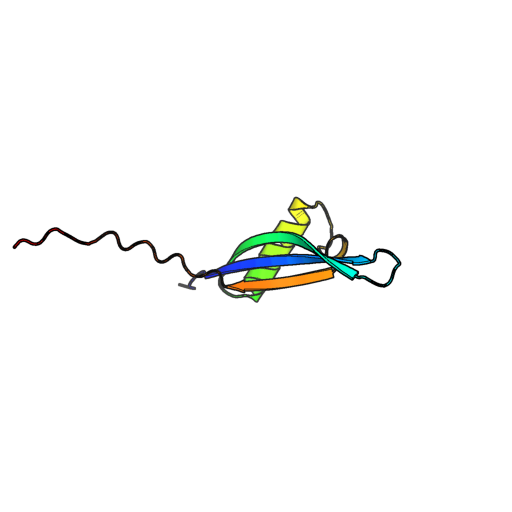A A 1 84 ? -53.510 0.693 -5.761 1.00 52.72 84 ALA A C 1
ATOM 646 O O . ALA A 1 84 ? -52.659 0.424 -6.641 1.00 52.72 84 ALA A O 1
#